Protein AF-A0A6G4QRS2-F1 (afdb_monomer_lite)

Sequence (124 aa):
MFKRIKLILIATIILSGCSTTNNESNNETKSVPEEMEASKYVGQGFQPPAEKDAIEFAKKHRKEFEKVGEQFFKDNFGLKVKATNVVGKDDGVEVYVHCEDHGIVFNASLPLYKDAIHQKGSMR

Secondary structure (DSSP, 8-state):
-------------------------S----PPPS---GGG-SSTT---SB-HHHHHHHHHTHHHHHHHHHHHHHHHH---EEEEEEEEEBTEEEEEEEEEETTEEEEEEEEE-GGGGG--S---

Organism: Staphylococcus aureus (NCBI:txid1280)

pLDDT: mean 85.57, std 19.89, range [38.72, 98.81]

Radius of gyration: 26.69 Å; chains: 1; bounding box: 39×78×57 Å

Foldseek 3Di:
DDDDDPPPPPPPPPCPDPDPPPPPPPPPPVDDDPDDDPVPDPQPPDAEDADPVLQVLQVVCVVLVQVLVQLLCCQPPVFGWGWDDWGGYHHHIKTWIFGDGPNDTDIDIDTDHSCSSVDDDHPD

Structure (mmCIF, N/CA/C/O backbone):
data_AF-A0A6G4QRS2-F1
#
_entry.id   AF-A0A6G4QRS2-F1
#
loop_
_atom_site.group_PDB
_atom_site.id
_atom_site.type_symbol
_atom_site.label_atom_id
_atom_site.label_alt_id
_atom_site.label_comp_id
_atom_site.label_asym_id
_atom_site.label_entity_id
_atom_site.label_seq_id
_atom_site.pdbx_PDB_ins_code
_atom_site.Cartn_x
_atom_site.Cartn_y
_atom_site.Cartn_z
_atom_site.occupancy
_atom_site.B_iso_or_equiv
_atom_site.auth_seq_id
_atom_site.auth_comp_id
_atom_site.auth_asym_id
_atom_site.auth_atom_id
_atom_site.pdbx_PDB_model_num
ATOM 1 N N . MET A 1 1 ? -22.222 68.223 39.212 1.00 39.56 1 MET A N 1
ATOM 2 C CA . MET A 1 1 ? -21.697 68.107 37.834 1.00 39.56 1 MET A CA 1
ATOM 3 C C . MET A 1 1 ? -20.219 67.731 37.879 1.00 39.56 1 MET A C 1
ATOM 5 O O . MET A 1 1 ? -19.428 68.481 38.419 1.00 39.56 1 MET A O 1
ATOM 9 N N . PHE A 1 2 ? -19.918 66.539 37.359 1.00 38.72 2 PHE A N 1
ATOM 10 C CA . PHE A 1 2 ? -18.662 66.061 36.759 1.00 38.72 2 PHE A CA 1
ATOM 11 C C . PHE A 1 2 ? -17.297 66.196 37.472 1.00 38.72 2 PHE A C 1
ATOM 13 O O . PHE A 1 2 ? -16.613 67.206 37.392 1.00 38.72 2 PHE A O 1
ATOM 20 N N . LYS A 1 3 ? -16.879 65.024 37.987 1.00 48.69 3 LYS A N 1
ATOM 21 C CA . LYS A 1 3 ? -15.605 64.305 37.764 1.00 48.69 3 LYS A CA 1
ATOM 22 C C . LYS A 1 3 ? -14.302 65.081 37.953 1.00 48.69 3 LYS A C 1
ATOM 24 O O . LYS A 1 3 ? -13.972 65.879 37.091 1.00 48.69 3 LYS A O 1
ATOM 29 N N . ARG A 1 4 ? -13.458 64.601 38.882 1.00 50.38 4 ARG A N 1
ATOM 30 C CA . ARG A 1 4 ? -12.072 64.151 38.593 1.00 50.38 4 ARG A CA 1
ATOM 31 C C . ARG A 1 4 ? -11.664 63.022 39.547 1.00 50.38 4 ARG A C 1
ATOM 33 O O . ARG A 1 4 ? -10.951 63.235 40.519 1.00 50.38 4 ARG A O 1
ATOM 40 N N . ILE A 1 5 ? -12.134 61.808 39.258 1.00 59.66 5 ILE A N 1
ATOM 41 C CA . ILE A 1 5 ? -11.564 60.583 39.833 1.00 59.66 5 ILE A CA 1
ATOM 42 C C . ILE A 1 5 ? -10.188 60.409 39.184 1.00 59.66 5 ILE A C 1
ATOM 44 O O . ILE A 1 5 ? -10.100 60.191 37.975 1.00 59.66 5 ILE A O 1
ATOM 48 N N . LYS A 1 6 ? -9.113 60.569 39.962 1.00 53.84 6 LYS A N 1
ATOM 49 C CA . LYS A 1 6 ? -7.760 60.201 39.534 1.00 53.84 6 LYS A CA 1
ATOM 50 C C . LYS A 1 6 ? -7.676 58.675 39.547 1.00 53.84 6 LYS A C 1
ATOM 52 O O . LYS A 1 6 ? -7.483 58.070 40.595 1.00 53.84 6 LYS A O 1
ATOM 57 N N . LEU A 1 7 ? -7.890 58.068 38.385 1.00 54.19 7 LEU A N 1
ATOM 58 C CA . LEU A 1 7 ? -7.689 56.644 38.157 1.00 54.19 7 LEU A CA 1
ATOM 59 C C . LEU A 1 7 ? -6.176 56.403 38.044 1.00 54.19 7 LEU A C 1
ATOM 61 O O . LEU A 1 7 ? -5.577 56.702 37.013 1.00 54.19 7 LEU A O 1
ATOM 65 N N . ILE A 1 8 ? -5.540 55.928 39.114 1.00 62.88 8 ILE A N 1
ATOM 66 C CA . ILE A 1 8 ? -4.176 55.399 39.029 1.00 62.88 8 ILE A CA 1
ATOM 67 C C . ILE A 1 8 ? -4.311 53.995 38.440 1.00 62.88 8 ILE A C 1
ATOM 69 O O . ILE A 1 8 ? -4.641 53.043 39.143 1.00 62.88 8 ILE A O 1
ATOM 73 N N . LEU A 1 9 ? -4.119 53.884 37.128 1.00 55.03 9 LEU A N 1
ATOM 74 C CA . LEU A 1 9 ? -4.046 52.605 36.435 1.00 55.03 9 LEU A CA 1
ATOM 75 C C . LEU A 1 9 ? -2.640 52.034 36.658 1.00 55.03 9 LEU A C 1
ATOM 77 O O . LEU A 1 9 ? -1.725 52.294 35.880 1.00 55.03 9 LEU A O 1
ATOM 81 N N . ILE A 1 10 ? -2.445 51.289 37.748 1.00 59.72 10 ILE A N 1
ATOM 82 C CA . ILE A 1 10 ? -1.266 50.429 37.885 1.00 59.72 10 ILE A CA 1
ATOM 83 C C . ILE A 1 10 ? -1.526 49.224 36.985 1.00 59.72 10 ILE A C 1
ATOM 85 O O . ILE A 1 10 ? -2.124 48.235 37.399 1.00 59.72 10 ILE A O 1
ATOM 89 N N . ALA A 1 11 ? -1.136 49.340 35.718 1.00 55.16 11 ALA A N 1
ATOM 90 C CA . ALA A 1 11 ? -1.027 48.195 34.834 1.00 55.16 11 ALA A CA 1
ATOM 91 C C . ALA A 1 11 ? 0.205 47.394 35.271 1.00 55.16 11 ALA A C 1
ATOM 93 O O . ALA A 1 11 ? 1.312 47.602 34.775 1.00 55.16 11 ALA A O 1
ATOM 94 N N . THR A 1 12 ? 0.031 46.496 36.239 1.00 60.25 12 THR A N 1
ATOM 95 C CA . THR A 1 12 ? 0.951 45.376 36.415 1.00 60.25 12 THR A CA 1
ATOM 96 C C . THR A 1 12 ? 0.836 44.519 35.164 1.00 60.25 12 THR A C 1
ATOM 98 O O . THR A 1 12 ? -0.061 43.690 35.026 1.00 60.25 12 THR A O 1
ATOM 101 N N . ILE A 1 13 ? 1.740 44.761 34.217 1.00 60.22 13 ILE A N 1
ATOM 102 C CA . ILE A 1 13 ? 2.048 43.825 33.144 1.00 60.22 13 ILE A CA 1
ATOM 103 C C . ILE A 1 13 ? 2.639 42.609 33.852 1.00 60.22 13 ILE A C 1
ATOM 105 O O . ILE A 1 13 ? 3.837 42.545 34.122 1.00 60.22 13 ILE A O 1
ATOM 109 N N . ILE A 1 14 ? 1.776 41.668 34.234 1.00 60.56 14 ILE A N 1
ATOM 110 C CA . ILE A 1 14 ? 2.220 40.318 34.532 1.00 60.56 14 ILE A CA 1
ATOM 111 C C . ILE A 1 14 ? 2.669 39.798 33.177 1.00 60.56 14 ILE A C 1
ATOM 113 O O . ILE A 1 14 ? 1.860 39.455 32.316 1.00 60.56 14 ILE A O 1
ATOM 117 N N . LEU A 1 15 ? 3.979 39.865 32.967 1.00 55.44 15 LEU A N 1
ATOM 118 C CA . LEU A 1 15 ? 4.677 39.199 31.889 1.00 55.44 15 LEU A CA 1
ATOM 119 C C . LEU A 1 15 ? 4.565 37.695 32.176 1.00 55.44 15 LEU A C 1
ATOM 121 O O . LEU A 1 15 ? 5.509 37.053 32.629 1.00 55.44 15 LEU A O 1
ATOM 125 N N . SER A 1 16 ? 3.359 37.153 32.004 1.00 57.09 16 SER A N 1
ATOM 126 C CA . SER A 1 16 ? 3.110 35.723 31.949 1.00 57.09 16 SER A CA 1
ATOM 127 C C . SER A 1 16 ? 3.790 35.262 30.674 1.00 57.09 16 SER A C 1
ATOM 129 O O . SER A 1 16 ? 3.216 35.334 29.587 1.00 57.09 16 SER A O 1
ATOM 131 N N . GLY A 1 17 ? 5.066 34.900 30.803 1.00 48.34 17 GLY A N 1
ATOM 132 C CA . GLY A 1 17 ? 5.786 34.194 29.762 1.00 48.34 17 GLY A CA 1
ATOM 133 C C . GLY A 1 17 ? 4.898 33.071 29.245 1.00 48.34 17 GLY A C 1
ATOM 134 O O . GLY A 1 17 ? 4.221 32.395 30.023 1.00 48.34 17 GLY A O 1
ATOM 135 N N . CYS A 1 18 ? 4.864 32.914 27.925 1.00 59.84 18 CYS A N 1
ATOM 136 C CA . CYS A 1 18 ? 4.294 31.739 27.291 1.00 59.84 18 CYS A CA 1
ATOM 137 C C . CYS A 1 18 ? 5.214 30.559 27.630 1.00 59.84 18 CYS A C 1
ATOM 139 O O . CYS A 1 18 ? 6.061 30.157 26.839 1.00 59.84 18 CYS A O 1
ATOM 141 N N . SER A 1 19 ? 5.126 30.082 28.868 1.00 49.28 19 SER A N 1
ATOM 142 C CA . SER A 1 19 ? 5.630 28.780 29.244 1.00 49.28 19 SER A CA 1
ATOM 143 C C . SER A 1 19 ? 4.640 27.793 28.657 1.00 49.28 19 SER A C 1
ATOM 145 O O . SER A 1 19 ? 3.475 27.757 29.056 1.00 49.28 19 SER A O 1
ATOM 147 N N . THR A 1 20 ? 5.091 27.016 27.682 1.00 49.31 20 THR A N 1
ATOM 148 C CA . THR A 1 20 ? 4.488 25.736 27.334 1.00 49.31 20 THR A CA 1
ATOM 149 C C . THR A 1 20 ? 4.471 24.884 28.601 1.00 49.31 20 THR A C 1
ATOM 151 O O . THR A 1 20 ? 5.439 24.215 28.952 1.00 49.31 20 THR A O 1
ATOM 154 N N . THR A 1 21 ? 3.377 24.970 29.354 1.00 42.22 21 THR A N 1
ATOM 155 C CA . THR A 1 21 ? 3.083 24.032 30.427 1.00 42.22 21 THR A CA 1
ATOM 156 C C . THR A 1 21 ? 2.681 22.735 29.742 1.00 42.22 21 THR A C 1
ATOM 158 O O . THR A 1 21 ? 1.534 22.576 29.324 1.00 42.22 21 THR A O 1
ATOM 161 N N . ASN A 1 22 ? 3.645 21.828 29.584 1.00 45.38 22 ASN A N 1
ATOM 162 C CA . ASN A 1 22 ? 3.376 20.436 29.258 1.00 45.38 22 ASN A CA 1
ATOM 163 C C . ASN A 1 22 ? 2.558 19.856 30.416 1.00 45.38 22 ASN A C 1
ATOM 165 O O . ASN A 1 22 ? 3.101 19.380 31.410 1.00 45.38 22 ASN A O 1
ATOM 169 N N . ASN A 1 23 ? 1.233 19.946 30.313 1.00 44.94 23 ASN A N 1
ATOM 170 C CA . ASN A 1 23 ? 0.327 19.142 31.116 1.00 44.94 23 ASN A CA 1
ATOM 171 C C . ASN A 1 23 ? 0.419 17.702 30.595 1.00 44.94 23 ASN A C 1
ATOM 173 O O . ASN A 1 23 ? -0.475 17.224 29.895 1.00 44.94 23 ASN A O 1
ATOM 177 N N . GLU A 1 24 ? 1.511 17.013 30.927 1.00 43.31 24 GLU A N 1
ATOM 178 C CA . GLU A 1 24 ? 1.594 15.557 30.845 1.00 43.31 24 GLU A CA 1
ATOM 179 C C . GLU A 1 24 ? 0.651 14.981 31.903 1.00 43.31 24 GLU A C 1
ATOM 181 O O . GLU A 1 24 ? 1.003 14.663 33.038 1.00 43.31 24 GLU A O 1
ATOM 186 N N . SER A 1 25 ? -0.623 14.908 31.527 1.00 46.59 25 SER A N 1
ATOM 187 C CA . SER A 1 25 ? -1.561 14.014 32.179 1.00 46.59 25 SER A CA 1
ATOM 188 C C . SER A 1 25 ? -1.092 12.585 31.908 1.00 46.59 25 SER A C 1
ATOM 190 O O . SER A 1 25 ? -1.186 12.081 30.793 1.00 46.59 25 SER A O 1
ATOM 192 N N . ASN A 1 26 ? -0.535 11.967 32.950 1.00 45.75 26 ASN A N 1
ATOM 193 C CA . ASN A 1 26 ? -0.163 10.559 33.019 1.00 45.75 26 ASN A CA 1
ATOM 194 C C . ASN A 1 26 ? -1.330 9.658 32.587 1.00 45.75 26 ASN A C 1
ATOM 196 O O . ASN A 1 26 ? -2.173 9.279 33.395 1.00 45.75 26 ASN A O 1
ATOM 200 N N . ASN A 1 27 ? -1.343 9.311 31.305 1.00 43.88 27 ASN A N 1
ATOM 201 C CA . ASN A 1 27 ? -1.978 8.135 30.725 1.00 43.88 27 ASN A CA 1
ATOM 202 C C . ASN A 1 27 ? -1.081 7.695 29.561 1.00 43.88 27 ASN A C 1
ATOM 204 O O . ASN A 1 27 ? -1.460 7.792 28.393 1.00 43.88 27 ASN A O 1
ATOM 208 N N . GLU A 1 28 ? 0.139 7.251 29.882 1.00 43.34 28 GLU A N 1
ATOM 209 C CA . GLU A 1 28 ? 1.073 6.655 28.922 1.00 43.34 28 GLU A CA 1
ATOM 210 C C . GLU A 1 28 ? 0.521 5.316 28.405 1.00 43.34 28 GLU A C 1
ATOM 212 O O . GLU A 1 28 ? 0.954 4.217 28.753 1.00 43.34 28 GLU A O 1
ATOM 217 N N . THR A 1 29 ? -0.454 5.402 27.509 1.00 51.56 29 THR A N 1
ATOM 218 C CA . THR A 1 29 ? -0.545 4.426 26.428 1.00 51.56 29 THR A CA 1
ATOM 219 C C . THR A 1 29 ? 0.726 4.653 25.622 1.00 51.56 29 THR A C 1
ATOM 221 O O . THR A 1 29 ? 0.958 5.796 25.255 1.00 51.56 29 THR A O 1
ATOM 224 N N . LYS A 1 30 ? 1.569 3.633 25.398 1.00 56.22 30 LYS A N 1
ATOM 225 C CA . LYS A 1 30 ? 2.822 3.733 24.618 1.00 56.22 30 LYS A CA 1
ATOM 226 C C . LYS A 1 30 ? 2.561 4.375 23.246 1.00 56.22 30 LYS A C 1
ATOM 228 O O . LYS A 1 30 ? 2.315 3.671 22.267 1.00 56.22 30 LYS A O 1
ATOM 233 N N . SER A 1 31 ? 2.554 5.698 23.191 1.00 82.44 31 SER A N 1
ATOM 234 C CA . SER A 1 31 ? 2.234 6.485 22.015 1.00 82.44 31 SER A CA 1
ATOM 235 C C . SER A 1 31 ? 3.528 6.769 21.283 1.00 82.44 31 SER A C 1
ATOM 237 O O . SER A 1 31 ? 4.550 7.075 21.897 1.00 82.44 31 SER A O 1
ATOM 239 N N . VAL A 1 32 ? 3.492 6.648 19.960 1.00 90.62 32 VAL A N 1
ATOM 240 C CA . VAL A 1 32 ? 4.577 7.163 19.128 1.00 90.62 32 VAL A CA 1
ATOM 241 C C . VAL A 1 32 ? 4.633 8.678 19.369 1.00 90.62 32 VAL A C 1
ATOM 243 O O . VAL A 1 32 ? 3.573 9.307 19.313 1.00 90.62 32 VAL A O 1
ATOM 246 N N . PRO A 1 33 ? 5.800 9.255 19.709 1.00 93.56 33 PRO A N 1
ATOM 247 C CA . PRO A 1 33 ? 5.913 10.697 19.896 1.00 93.56 33 PRO A CA 1
ATOM 248 C C . PRO A 1 33 ? 5.595 11.424 18.584 1.00 93.56 33 PRO A C 1
ATOM 250 O O . PRO A 1 33 ? 5.784 10.860 17.507 1.00 93.56 33 PRO A O 1
ATOM 253 N N . GLU A 1 34 ? 5.122 12.668 18.680 1.00 93.44 34 GLU A N 1
ATOM 254 C CA . GLU A 1 34 ? 4.808 13.494 17.503 1.00 93.44 34 GLU A CA 1
ATOM 255 C C . GLU A 1 34 ? 6.030 13.667 16.591 1.00 93.44 34 GLU A C 1
ATOM 257 O O . GLU A 1 34 ? 5.928 13.541 15.373 1.00 93.44 34 GLU A O 1
ATOM 262 N N . GLU A 1 35 ? 7.203 13.858 17.195 1.00 94.94 35 GLU A N 1
ATOM 263 C CA . GLU A 1 35 ? 8.479 13.939 16.499 1.00 94.94 35 GLU A CA 1
ATOM 264 C C . GLU A 1 35 ? 9.488 12.953 17.086 1.00 94.94 35 GLU A C 1
ATOM 266 O O . GLU A 1 35 ? 9.487 12.635 18.278 1.00 94.94 35 GLU A O 1
ATOM 271 N N . MET A 1 36 ? 10.398 12.483 16.238 1.00 94.94 36 MET A N 1
ATOM 272 C CA . MET A 1 36 ? 11.548 11.704 16.665 1.00 94.94 36 MET A CA 1
ATOM 273 C C . MET A 1 36 ? 12.713 11.858 15.696 1.00 94.94 36 MET A C 1
ATOM 275 O O . MET A 1 36 ? 12.534 12.227 14.537 1.00 94.94 36 MET A O 1
ATOM 279 N N . GLU A 1 37 ? 13.921 11.539 16.160 1.00 97.00 37 GLU A N 1
ATOM 280 C CA . GLU A 1 37 ? 15.104 11.529 15.301 1.00 97.00 37 GLU A CA 1
ATOM 281 C C . GLU A 1 37 ? 14.883 10.644 14.068 1.00 97.00 37 GLU A C 1
ATOM 283 O O . GLU A 1 37 ? 14.511 9.473 14.186 1.00 97.00 37 GLU A O 1
ATOM 288 N N . ALA A 1 38 ? 15.189 11.183 12.886 1.00 97.00 38 ALA A N 1
ATOM 289 C CA . ALA A 1 38 ? 15.015 10.473 11.620 1.00 97.00 38 ALA A CA 1
ATOM 290 C C . ALA A 1 38 ? 15.784 9.139 11.573 1.00 97.00 38 ALA A C 1
ATOM 292 O O . ALA A 1 38 ? 15.295 8.166 11.013 1.00 97.00 38 ALA A O 1
ATOM 293 N N . SER A 1 39 ? 16.948 9.057 12.225 1.00 97.62 39 SER A N 1
ATOM 294 C CA . SER A 1 39 ? 17.746 7.824 12.342 1.00 97.62 39 SER A CA 1
ATOM 295 C C . SER A 1 39 ? 17.047 6.700 13.118 1.00 97.62 39 SER A C 1
ATOM 297 O O . SER A 1 39 ? 17.410 5.535 12.969 1.00 97.62 39 SER A O 1
ATOM 299 N N . LYS A 1 40 ? 16.056 7.038 13.950 1.00 96.75 40 LYS A N 1
ATOM 300 C CA . LYS A 1 40 ? 15.260 6.104 14.759 1.00 96.75 40 LYS A CA 1
ATOM 301 C C . LYS A 1 40 ? 13.868 5.857 14.158 1.00 96.75 40 LYS A C 1
ATOM 303 O O . LYS A 1 40 ? 13.143 4.982 14.637 1.00 96.75 40 LYS A O 1
ATOM 308 N N . TYR A 1 41 ? 13.473 6.626 13.143 1.00 96.44 41 TYR A N 1
ATOM 309 C CA . TYR A 1 41 ? 12.170 6.514 12.500 1.00 96.44 41 TYR A CA 1
ATOM 310 C C . TYR A 1 41 ? 12.194 5.463 11.385 1.00 96.44 41 TYR A C 1
ATOM 312 O O . TYR A 1 41 ? 12.906 5.594 10.394 1.00 96.44 41 TYR A O 1
ATOM 320 N N . VAL A 1 42 ? 11.377 4.424 11.538 1.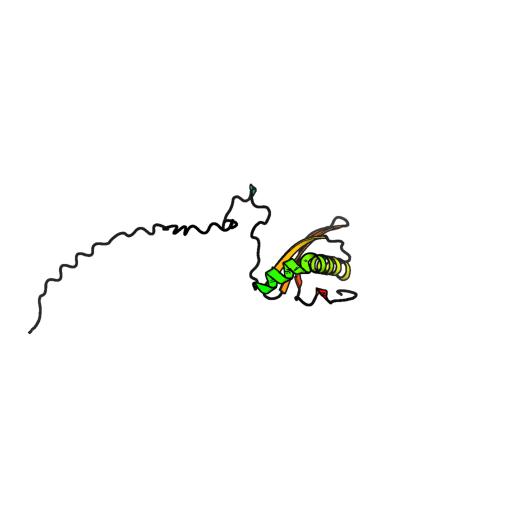00 96.38 42 VAL A N 1
ATOM 321 C CA . VAL A 1 42 ? 11.205 3.319 10.582 1.00 96.38 42 VAL A CA 1
ATOM 322 C C . VAL A 1 42 ? 9.756 3.206 10.084 1.00 96.38 42 VAL A C 1
ATOM 324 O O . VAL A 1 42 ? 9.369 2.179 9.532 1.00 96.38 42 VAL A O 1
ATOM 327 N N . GLY A 1 43 ? 8.945 4.255 10.279 1.00 95.62 43 GLY A N 1
ATOM 328 C CA . GLY A 1 43 ? 7.543 4.322 9.840 1.00 95.62 43 GLY A CA 1
ATOM 329 C C . GLY A 1 43 ? 6.494 4.195 10.952 1.00 95.62 43 GLY A C 1
ATOM 330 O O . GLY A 1 43 ? 5.299 4.143 10.665 1.00 95.62 43 GLY A O 1
ATOM 331 N N . GLN A 1 44 ? 6.900 4.126 12.221 1.00 95.88 44 GLN A N 1
ATOM 332 C CA . GLN A 1 44 ? 5.981 4.073 13.359 1.00 95.88 44 GLN A CA 1
ATOM 333 C C . GLN A 1 44 ? 5.059 5.299 13.397 1.00 95.88 44 GLN A C 1
ATOM 335 O O . GLN A 1 44 ? 5.511 6.424 13.257 1.00 95.88 44 GLN A O 1
ATOM 340 N N . GLY A 1 45 ? 3.759 5.090 13.608 1.00 95.00 45 GLY A N 1
ATOM 341 C CA . GLY A 1 45 ? 2.789 6.188 13.707 1.00 95.00 45 GLY A CA 1
ATOM 342 C C . GLY A 1 45 ? 2.399 6.836 12.374 1.00 95.00 45 GLY A C 1
ATOM 343 O O . GLY A 1 45 ? 1.512 7.683 12.372 1.00 95.00 45 GLY A O 1
ATOM 344 N N . PHE A 1 46 ? 2.985 6.418 11.245 1.00 97.00 46 PHE A N 1
ATOM 345 C CA . PHE A 1 46 ? 2.576 6.899 9.927 1.00 97.00 46 PHE A CA 1
ATOM 346 C C . PHE A 1 46 ? 1.107 6.560 9.644 1.00 97.00 46 PHE A C 1
ATOM 348 O O . PHE A 1 46 ? 0.734 5.387 9.569 1.00 97.00 46 PHE A O 1
ATOM 355 N N . GLN A 1 47 ? 0.287 7.593 9.468 1.00 97.81 47 GLN A N 1
ATOM 356 C CA . GLN A 1 47 ? -1.132 7.463 9.169 1.00 97.81 47 GLN A CA 1
ATOM 357 C C . GLN A 1 47 ? -1.599 8.707 8.399 1.00 97.81 47 GLN A C 1
ATOM 359 O O . GLN A 1 47 ? -1.682 9.786 8.990 1.00 97.81 47 GLN A O 1
ATOM 364 N N . PRO A 1 48 ? -1.908 8.592 7.094 1.00 97.50 48 PRO A N 1
ATOM 365 C CA . PRO A 1 48 ? -2.593 9.653 6.362 1.00 97.50 48 PRO A CA 1
ATOM 366 C C . PRO A 1 48 ? -3.933 10.009 7.029 1.00 97.50 48 PRO A C 1
ATOM 368 O O . PRO A 1 48 ? -4.489 9.163 7.744 1.00 97.50 48 PRO A O 1
ATOM 371 N N . PRO A 1 49 ? -4.485 11.217 6.794 1.00 98.19 49 PRO A N 1
ATOM 372 C CA . PRO A 1 49 ? -5.835 11.553 7.234 1.00 98.19 49 PRO A CA 1
ATOM 373 C C . PRO A 1 49 ? -6.816 10.462 6.800 1.00 98.19 49 PRO A C 1
ATOM 375 O O . PRO A 1 49 ? -6.866 10.106 5.625 1.00 98.19 49 PRO A O 1
ATOM 378 N N . ALA A 1 50 ? -7.530 9.884 7.761 1.00 98.06 50 ALA A N 1
ATOM 379 C CA . ALA A 1 50 ? -8.428 8.766 7.523 1.00 98.06 50 ALA A CA 1
ATOM 380 C C . ALA A 1 50 ? -9.486 8.671 8.620 1.00 98.06 50 ALA A C 1
ATOM 382 O O . ALA A 1 50 ? -9.236 9.009 9.783 1.00 98.06 50 ALA A O 1
ATOM 383 N N . GLU A 1 51 ? -10.651 8.151 8.258 1.00 98.12 51 GLU A N 1
ATOM 384 C CA . GLU A 1 51 ? -11.664 7.746 9.220 1.00 98.12 51 GLU A CA 1
ATOM 385 C C . GLU A 1 51 ? -11.164 6.557 10.060 1.00 98.12 51 GLU A C 1
ATOM 387 O O . GLU A 1 51 ? -10.378 5.717 9.611 1.00 98.12 51 GLU A O 1
ATOM 392 N N . LYS A 1 52 ? -11.606 6.466 11.319 1.00 98.00 52 LYS A N 1
ATOM 393 C CA . LYS A 1 52 ? -11.157 5.393 12.227 1.00 98.00 52 LYS A CA 1
ATOM 394 C C . LYS A 1 52 ? -11.517 4.004 11.701 1.00 98.00 52 LYS A C 1
ATOM 396 O O . LYS A 1 52 ? -10.720 3.076 11.825 1.00 98.00 52 LYS A O 1
ATOM 401 N N . ASP A 1 53 ? -12.693 3.871 11.099 1.00 98.06 53 ASP A N 1
ATOM 402 C CA . ASP A 1 53 ? -13.156 2.618 10.509 1.00 98.06 53 ASP A CA 1
ATOM 403 C C . ASP A 1 53 ? -12.342 2.253 9.256 1.00 98.06 53 ASP A C 1
ATOM 405 O O . ASP A 1 53 ? -12.042 1.081 9.056 1.00 98.06 53 ASP A O 1
ATOM 409 N N . ALA A 1 54 ? -11.908 3.231 8.454 1.00 98.38 54 ALA A N 1
ATOM 410 C CA . ALA A 1 54 ? -11.004 3.018 7.326 1.00 98.38 54 ALA A CA 1
ATOM 411 C C . ALA A 1 54 ? -9.649 2.449 7.785 1.00 98.38 54 ALA A C 1
ATOM 413 O O . ALA A 1 54 ? -9.143 1.486 7.203 1.00 98.38 54 ALA A O 1
ATOM 414 N N . ILE A 1 55 ? -9.102 2.968 8.890 1.00 98.50 55 ILE A N 1
ATOM 415 C CA . ILE A 1 55 ? -7.867 2.454 9.508 1.00 98.50 55 ILE A CA 1
ATOM 416 C C . ILE A 1 55 ? -8.048 1.007 9.989 1.00 98.50 55 ILE A C 1
ATOM 418 O O . ILE A 1 55 ? -7.190 0.153 9.744 1.00 98.50 55 ILE A O 1
ATOM 422 N N . GLU A 1 56 ? -9.145 0.711 10.687 1.00 98.44 56 GLU A N 1
ATOM 423 C CA . GLU A 1 56 ? -9.445 -0.645 11.163 1.00 98.44 56 GLU A CA 1
ATOM 424 C C . GLU A 1 56 ? -9.681 -1.620 10.004 1.00 98.44 56 GLU A C 1
ATOM 426 O O . GLU A 1 56 ? -9.178 -2.749 10.026 1.00 98.44 56 GLU A O 1
ATOM 431 N N . PHE A 1 57 ? -10.384 -1.175 8.964 1.00 98.31 57 PHE A N 1
ATOM 432 C CA . PHE A 1 57 ? -10.676 -1.962 7.774 1.00 98.31 57 PHE A CA 1
ATOM 433 C C . PHE A 1 57 ? -9.400 -2.322 7.005 1.00 98.31 57 PHE A C 1
ATOM 435 O O . PHE A 1 57 ? -9.185 -3.498 6.701 1.00 98.31 57 PHE A O 1
ATOM 442 N N . ALA A 1 58 ? -8.514 -1.346 6.772 1.00 98.31 58 ALA A N 1
ATOM 443 C CA . ALA A 1 58 ? -7.213 -1.562 6.138 1.00 98.31 58 ALA A CA 1
ATOM 444 C C . ALA A 1 58 ? -6.376 -2.606 6.896 1.00 98.31 58 ALA A C 1
ATOM 446 O O . ALA A 1 58 ? -5.811 -3.516 6.290 1.00 98.31 58 ALA A O 1
ATOM 447 N N . LYS A 1 59 ? -6.344 -2.527 8.235 1.00 98.12 59 LYS A N 1
ATOM 448 C CA . LYS A 1 59 ? -5.642 -3.507 9.081 1.00 98.12 59 LYS A CA 1
ATOM 449 C C . LYS A 1 59 ? -6.251 -4.903 8.968 1.00 98.12 59 LYS A C 1
ATOM 451 O O . LYS A 1 59 ? -5.511 -5.882 8.864 1.00 98.12 59 LYS A O 1
ATOM 456 N N . LYS A 1 60 ? -7.583 -4.999 8.986 1.00 98.50 60 LYS A N 1
ATOM 457 C CA . LYS A 1 60 ? -8.316 -6.270 8.917 1.00 98.50 60 LYS A CA 1
ATOM 458 C C . LYS A 1 60 ? -8.131 -6.984 7.576 1.00 98.50 60 LYS A C 1
ATOM 460 O O . LYS A 1 60 ? -7.990 -8.203 7.571 1.00 98.50 60 LYS A O 1
ATOM 465 N N . HIS A 1 61 ? -8.094 -6.234 6.476 1.00 98.38 61 HIS A N 1
ATOM 466 C CA . HIS A 1 61 ? -8.044 -6.754 5.103 1.00 98.38 61 HIS A CA 1
ATOM 467 C C . HIS A 1 61 ? -6.695 -6.522 4.413 1.00 98.38 61 HIS A C 1
ATOM 469 O O . HIS A 1 61 ? -6.603 -6.470 3.185 1.00 98.38 61 HIS A O 1
ATOM 475 N N . ARG A 1 62 ? -5.626 -6.366 5.204 1.00 98.38 62 ARG A N 1
ATOM 476 C CA . ARG A 1 62 ? -4.295 -5.996 4.712 1.00 98.38 62 ARG A CA 1
ATOM 477 C C . ARG A 1 62 ? -3.826 -6.880 3.556 1.00 98.38 62 ARG A C 1
ATOM 479 O O . ARG A 1 62 ? -3.411 -6.358 2.532 1.00 98.38 62 ARG A O 1
ATOM 486 N N . LYS A 1 63 ? -3.905 -8.208 3.699 1.00 98.25 63 LYS A N 1
ATOM 487 C CA . LYS A 1 63 ? -3.390 -9.154 2.690 1.00 98.25 63 LYS A CA 1
ATOM 488 C C . LYS A 1 63 ? -4.188 -9.116 1.389 1.00 98.25 63 LYS A C 1
ATOM 490 O O . LYS A 1 63 ? -3.639 -9.383 0.322 1.00 98.25 63 LYS A O 1
ATOM 495 N N . GLU A 1 64 ? -5.484 -8.844 1.469 1.00 98.12 64 GLU A N 1
ATOM 496 C CA . GLU A 1 64 ? -6.344 -8.665 0.306 1.00 98.12 64 GLU A CA 1
ATOM 497 C C . GLU A 1 64 ? -5.953 -7.396 -0.452 1.00 98.12 64 GLU A C 1
ATOM 499 O O . GLU A 1 64 ? -5.743 -7.458 -1.660 1.00 98.12 64 GLU A O 1
ATOM 504 N N . PHE A 1 65 ? -5.747 -6.284 0.253 1.00 98.38 65 PHE A N 1
ATOM 505 C CA . PHE A 1 65 ? -5.301 -5.034 -0.363 1.00 98.38 65 PHE A CA 1
ATOM 506 C C . PHE A 1 65 ? -3.872 -5.093 -0.909 1.00 98.38 65 PHE A C 1
ATOM 508 O O . PHE A 1 65 ? -3.635 -4.557 -1.987 1.00 98.38 65 PHE A O 1
ATOM 515 N N . GLU A 1 66 ? -2.941 -5.786 -0.242 1.00 98.44 66 GLU A N 1
ATOM 516 C CA . GLU A 1 66 ? -1.597 -6.042 -0.788 1.00 98.44 66 GLU A CA 1
ATOM 517 C C . GLU A 1 66 ? -1.704 -6.712 -2.170 1.00 98.44 66 GLU A C 1
ATOM 519 O O . GLU A 1 66 ? -1.112 -6.237 -3.138 1.00 98.44 66 GLU A O 1
ATOM 524 N N . LYS A 1 67 ? -2.548 -7.747 -2.298 1.00 97.69 67 LYS A N 1
ATOM 525 C CA . LYS A 1 67 ? -2.786 -8.436 -3.577 1.00 97.69 67 LYS A CA 1
ATOM 526 C C . LYS A 1 67 ? -3.445 -7.541 -4.620 1.00 97.69 67 LYS A C 1
ATOM 528 O O . LYS A 1 67 ? -3.030 -7.578 -5.772 1.00 97.69 67 LYS A O 1
ATOM 533 N N . VAL A 1 68 ? -4.467 -6.770 -4.241 1.00 97.62 68 VAL A N 1
ATOM 534 C CA . VAL A 1 68 ? -5.160 -5.856 -5.167 1.00 97.62 68 VAL A CA 1
ATOM 535 C C . VAL A 1 68 ? -4.194 -4.791 -5.688 1.00 97.62 68 VAL A C 1
ATOM 537 O O . VAL A 1 68 ? -4.143 -4.557 -6.893 1.00 97.62 68 VAL A O 1
ATOM 540 N N . GLY A 1 69 ? -3.384 -4.198 -4.806 1.00 97.81 69 GLY A N 1
ATOM 541 C CA . GLY A 1 69 ? -2.359 -3.228 -5.183 1.00 97.81 69 GLY A CA 1
ATOM 542 C C . GLY A 1 69 ? -1.325 -3.826 -6.135 1.00 97.81 69 GLY A C 1
ATOM 543 O O . GLY A 1 69 ? -1.103 -3.285 -7.213 1.00 97.81 69 GLY A O 1
ATOM 544 N N . GLU A 1 70 ? -0.735 -4.974 -5.799 1.00 98.19 70 GLU A N 1
ATOM 545 C CA . GLU A 1 70 ? 0.243 -5.642 -6.673 1.00 98.19 70 GLU A CA 1
ATOM 546 C C . GLU A 1 70 ? -0.358 -6.030 -8.034 1.00 98.19 70 GLU A C 1
ATOM 548 O O . GLU A 1 70 ? 0.270 -5.831 -9.079 1.00 98.19 70 GLU A O 1
ATOM 553 N N . GLN A 1 71 ? -1.595 -6.534 -8.038 1.00 97.75 71 GLN A N 1
ATOM 554 C CA . GLN A 1 71 ? -2.317 -6.905 -9.252 1.00 97.75 71 GLN A CA 1
ATOM 555 C C . GLN A 1 71 ? -2.609 -5.688 -10.138 1.00 97.75 71 GLN A C 1
ATOM 557 O O . GLN A 1 71 ? -2.452 -5.783 -11.354 1.00 97.75 71 GLN A O 1
ATOM 562 N N . PHE A 1 72 ? -2.965 -4.538 -9.556 1.00 98.00 72 PHE A N 1
ATOM 563 C CA . PHE A 1 72 ? -3.187 -3.300 -10.304 1.00 98.00 72 PHE A CA 1
ATOM 564 C C . PHE A 1 72 ? -1.958 -2.907 -11.128 1.00 98.00 72 PHE A C 1
ATOM 566 O O . PHE A 1 72 ? -2.085 -2.640 -12.325 1.00 98.00 72 PHE A O 1
ATOM 573 N N . PHE A 1 73 ? -0.766 -2.908 -10.520 1.00 98.12 73 PHE A N 1
ATOM 574 C CA . PHE A 1 73 ? 0.459 -2.535 -11.233 1.00 98.12 73 PHE A CA 1
ATOM 575 C C . PHE A 1 73 ? 0.848 -3.560 -12.301 1.00 98.12 73 PHE A C 1
ATOM 577 O O . PHE A 1 73 ? 1.296 -3.184 -13.388 1.00 98.12 73 PHE A O 1
ATOM 584 N N . LYS A 1 74 ? 0.614 -4.846 -12.028 1.00 97.31 74 LYS A N 1
ATOM 585 C CA . LYS A 1 74 ? 0.824 -5.910 -13.007 1.00 97.31 74 LYS A CA 1
ATOM 586 C C . LYS A 1 74 ? -0.094 -5.755 -14.222 1.00 97.31 74 LYS A C 1
ATOM 588 O O . LYS A 1 74 ? 0.384 -5.846 -15.347 1.00 97.31 74 LYS A O 1
ATOM 593 N N . ASP A 1 75 ? -1.382 -5.504 -14.010 1.00 97.25 75 ASP A N 1
ATOM 594 C CA . ASP A 1 75 ? -2.371 -5.439 -15.093 1.00 97.25 75 ASP A CA 1
ATOM 595 C C . ASP A 1 75 ? -2.262 -4.165 -15.933 1.00 97.25 75 ASP A C 1
ATOM 597 O O . ASP A 1 75 ? -2.444 -4.212 -17.151 1.00 97.25 75 ASP A O 1
ATOM 601 N N . ASN A 1 76 ? -1.955 -3.033 -15.298 1.00 97.38 76 ASN A N 1
ATOM 602 C CA . A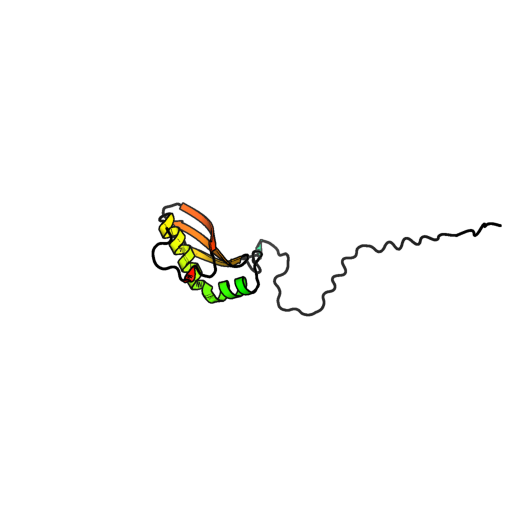SN A 1 76 ? -1.942 -1.734 -15.969 1.00 97.38 76 ASN A CA 1
ATOM 603 C C . ASN A 1 76 ? -0.578 -1.368 -16.557 1.00 97.38 76 ASN A C 1
ATOM 605 O O . ASN A 1 76 ? -0.520 -0.700 -17.589 1.00 97.38 76 ASN A O 1
ATOM 609 N N . PHE A 1 77 ? 0.515 -1.819 -15.936 1.00 97.06 77 PHE A N 1
ATOM 610 C CA . PHE A 1 77 ? 1.873 -1.452 -16.352 1.00 97.06 77 PHE A CA 1
ATOM 611 C C . PHE A 1 77 ? 2.744 -2.649 -16.737 1.00 97.06 77 PHE A C 1
ATOM 613 O O . PHE A 1 77 ? 3.851 -2.452 -17.228 1.00 97.06 77 PHE A O 1
ATOM 620 N N . GLY A 1 78 ? 2.280 -3.886 -16.528 1.00 97.50 78 GLY A N 1
ATOM 621 C CA . GLY A 1 78 ? 3.100 -5.077 -16.757 1.00 97.50 78 GLY A CA 1
ATOM 622 C C . GLY A 1 78 ? 4.247 -5.223 -15.756 1.00 97.50 78 GLY A C 1
ATOM 623 O O . GLY A 1 78 ? 5.196 -5.948 -16.040 1.00 97.50 78 GLY A O 1
ATOM 624 N N . LEU A 1 79 ? 4.179 -4.536 -14.609 1.00 98.25 79 LEU A N 1
ATOM 625 C CA . LEU A 1 79 ? 5.263 -4.466 -13.631 1.00 98.25 79 LEU A CA 1
ATOM 626 C C . LEU A 1 79 ? 4.981 -5.331 -12.409 1.00 98.25 79 LEU A C 1
ATOM 628 O O . LEU A 1 79 ? 3.890 -5.291 -11.831 1.00 98.25 79 LEU A O 1
ATOM 632 N N . LYS A 1 80 ? 5.996 -6.070 -11.965 1.00 98.44 80 LYS A N 1
ATOM 633 C CA . LYS A 1 80 ? 5.961 -6.776 -10.689 1.00 98.44 80 LYS A CA 1
ATOM 634 C C . LYS A 1 80 ? 6.395 -5.841 -9.563 1.00 98.44 80 LYS A C 1
ATOM 636 O O . LYS A 1 80 ? 7.578 -5.575 -9.373 1.00 98.44 80 LYS A O 1
ATOM 641 N N . VAL A 1 81 ? 5.427 -5.402 -8.771 1.00 98.69 81 VAL A N 1
ATOM 642 C CA . VAL A 1 81 ? 5.670 -4.630 -7.547 1.00 98.69 81 VAL A CA 1
ATOM 643 C C . VAL A 1 81 ? 5.430 -5.492 -6.309 1.00 98.69 81 VAL A C 1
ATOM 645 O O . VAL A 1 81 ? 4.847 -6.573 -6.399 1.00 98.69 81 VAL A O 1
ATOM 648 N N . LYS A 1 82 ? 5.880 -5.014 -5.150 1.00 98.75 82 LYS A N 1
ATOM 649 C CA . LYS A 1 82 ? 5.613 -5.607 -3.840 1.00 98.75 82 LYS A CA 1
ATOM 650 C C . LYS A 1 82 ? 4.974 -4.572 -2.929 1.00 98.75 82 LYS A C 1
ATOM 652 O O . LYS A 1 82 ? 5.528 -3.484 -2.772 1.00 98.75 82 LYS A O 1
ATOM 657 N N . ALA A 1 83 ? 3.859 -4.908 -2.295 1.00 98.69 83 ALA A N 1
ATOM 658 C CA . ALA A 1 83 ? 3.262 -4.035 -1.296 1.00 98.69 83 ALA A CA 1
ATOM 659 C C . ALA A 1 83 ? 4.185 -3.899 -0.069 1.00 98.69 83 ALA A C 1
ATOM 661 O O . ALA A 1 83 ? 4.696 -4.884 0.472 1.00 98.69 83 ALA A O 1
ATOM 662 N N . THR A 1 84 ? 4.423 -2.662 0.361 1.00 98.56 84 THR A N 1
ATOM 663 C CA . THR A 1 84 ? 5.283 -2.313 1.501 1.00 98.56 84 THR A CA 1
ATOM 664 C C . THR A 1 84 ? 4.481 -1.804 2.693 1.00 98.56 84 THR A C 1
ATOM 666 O O . THR A 1 84 ? 4.895 -2.015 3.834 1.00 98.56 84 THR A O 1
ATOM 669 N N . ASN A 1 85 ? 3.317 -1.191 2.456 1.00 98.56 85 ASN A N 1
ATOM 670 C CA . ASN A 1 85 ? 2.405 -0.757 3.509 1.00 98.56 85 ASN A CA 1
ATOM 671 C C . ASN A 1 85 ? 0.948 -0.722 3.020 1.00 98.56 85 ASN A C 1
ATOM 673 O O . ASN A 1 85 ? 0.692 -0.502 1.839 1.00 98.56 85 ASN A O 1
ATOM 677 N N . VAL A 1 86 ? 0.003 -0.902 3.942 1.00 98.62 86 VAL A N 1
ATOM 678 C CA . VAL A 1 86 ? -1.438 -0.745 3.706 1.00 98.62 86 VAL A CA 1
ATOM 679 C C . VAL A 1 86 ? -2.028 0.005 4.891 1.00 98.62 86 VAL A C 1
ATOM 681 O O . VAL A 1 86 ? -1.951 -0.470 6.027 1.00 98.62 86 VAL A O 1
ATOM 684 N N . VAL A 1 87 ? -2.609 1.171 4.627 1.00 98.62 87 VAL A N 1
ATOM 685 C CA . VAL A 1 87 ? -3.151 2.075 5.653 1.00 98.62 87 VAL A CA 1
ATOM 686 C C . VAL A 1 87 ? -4.532 2.576 5.250 1.00 98.62 87 VAL A C 1
ATOM 688 O O . VAL A 1 87 ? -4.872 2.579 4.071 1.00 98.62 87 VAL A O 1
ATOM 691 N N . GLY A 1 88 ? -5.339 3.002 6.223 1.00 98.56 88 GLY A N 1
ATOM 692 C CA . GLY A 1 88 ? -6.553 3.758 5.911 1.00 98.56 88 GLY A CA 1
ATOM 693 C C . GLY A 1 88 ? -6.181 5.116 5.311 1.00 98.56 88 GLY A C 1
ATOM 694 O O . GLY A 1 88 ? -5.174 5.698 5.719 1.00 98.56 88 GLY A O 1
ATOM 695 N N . LYS A 1 89 ? -6.978 5.616 4.370 1.00 98.38 89 LYS A N 1
ATOM 696 C CA . LYS A 1 89 ? -6.857 6.972 3.818 1.00 98.38 89 LYS A CA 1
ATOM 697 C C . LYS A 1 89 ? -8.242 7.479 3.448 1.00 98.38 89 LYS A C 1
ATOM 699 O O . LYS A 1 89 ? -8.959 6.787 2.732 1.00 98.38 89 LYS A O 1
ATOM 704 N N . ASP A 1 90 ? -8.583 8.677 3.905 1.00 97.56 90 ASP A N 1
ATOM 705 C CA . ASP A 1 90 ? -9.920 9.253 3.777 1.00 97.56 90 ASP A CA 1
ATOM 706 C C . ASP A 1 90 ? -10.975 8.244 4.291 1.00 97.56 90 ASP A C 1
ATOM 708 O O . ASP A 1 90 ? -10.863 7.774 5.427 1.00 97.56 90 ASP A O 1
ATOM 712 N N . ASP A 1 91 ? -11.945 7.852 3.469 1.00 97.56 91 ASP A N 1
ATOM 713 C CA . ASP A 1 91 ? -12.944 6.812 3.753 1.00 97.56 91 ASP A CA 1
ATOM 714 C C . ASP A 1 91 ? -12.554 5.413 3.213 1.00 97.56 91 ASP A C 1
ATOM 716 O O . ASP A 1 91 ? -13.322 4.451 3.337 1.00 97.56 91 ASP A O 1
ATOM 720 N N . GLY A 1 92 ? -11.355 5.276 2.636 1.00 98.06 92 GLY A N 1
ATOM 721 C CA . GLY A 1 92 ? -10.855 4.092 1.936 1.00 98.06 92 GLY A CA 1
ATOM 722 C C . GLY A 1 92 ? -9.505 3.577 2.449 1.00 98.06 92 GLY A C 1
ATOM 723 O O . GLY A 1 92 ? -9.177 3.647 3.634 1.00 98.06 92 GLY A O 1
ATOM 724 N N . VAL A 1 93 ? -8.718 2.994 1.548 1.00 98.62 93 VAL A N 1
ATOM 725 C CA . VAL A 1 93 ? -7.429 2.354 1.848 1.00 98.62 93 VAL A CA 1
ATOM 726 C C . VAL A 1 93 ? -6.377 2.842 0.861 1.00 98.62 93 VAL A C 1
ATOM 728 O O . VAL A 1 93 ? -6.672 3.049 -0.307 1.00 98.62 93 VAL A O 1
ATOM 731 N N . GLU A 1 94 ? -5.133 3.003 1.296 1.00 98.81 94 GLU A N 1
ATOM 732 C CA . GLU A 1 94 ? -4.000 3.274 0.415 1.00 98.81 94 GLU A CA 1
ATOM 733 C C . GLU A 1 94 ? -2.955 2.163 0.531 1.00 98.81 94 GLU A C 1
ATOM 735 O O . GLU A 1 94 ? -2.540 1.782 1.632 1.00 98.81 94 GLU A O 1
ATOM 740 N N . VAL A 1 95 ? -2.537 1.638 -0.622 1.00 98.81 95 VAL A N 1
ATOM 741 C CA . VAL A 1 95 ? -1.511 0.597 -0.732 1.00 98.81 95 VAL A CA 1
ATOM 742 C C . VAL A 1 95 ? -0.229 1.222 -1.256 1.00 98.81 95 VAL A C 1
ATOM 744 O O . VAL A 1 95 ? -0.199 1.733 -2.372 1.00 98.81 95 VAL A O 1
ATOM 747 N N . TYR A 1 96 ? 0.836 1.155 -0.465 1.00 98.81 96 TYR A N 1
ATOM 748 C CA . TYR A 1 96 ? 2.182 1.544 -0.871 1.00 98.81 96 TYR A CA 1
ATOM 749 C C . TYR A 1 96 ? 2.899 0.343 -1.466 1.00 98.81 96 TYR A C 1
ATOM 751 O O . TYR A 1 96 ? 2.829 -0.759 -0.916 1.00 98.81 96 TYR A O 1
ATOM 759 N N . VAL A 1 97 ? 3.609 0.558 -2.568 1.00 98.81 97 VAL A N 1
ATOM 760 C CA . VAL A 1 97 ? 4.331 -0.488 -3.288 1.00 98.81 97 VAL A CA 1
ATOM 761 C C . VAL A 1 97 ? 5.759 -0.066 -3.601 1.00 98.81 97 VAL A C 1
ATOM 763 O O . VAL A 1 97 ? 6.055 1.114 -3.798 1.00 98.81 97 VAL A O 1
ATOM 766 N N . HIS A 1 98 ? 6.629 -1.061 -3.696 1.00 98.81 98 HIS A N 1
ATOM 767 C CA . HIS A 1 98 ? 7.981 -0.943 -4.209 1.00 98.81 98 HIS A CA 1
ATOM 768 C C . HIS A 1 98 ? 8.116 -1.764 -5.491 1.00 98.81 98 HIS A C 1
ATOM 770 O O . HIS A 1 98 ? 7.716 -2.930 -5.528 1.00 98.81 98 HIS A O 1
ATOM 776 N N . CYS A 1 99 ? 8.674 -1.163 -6.535 1.00 98.75 99 CYS A N 1
ATOM 777 C CA . CYS A 1 99 ? 9.020 -1.835 -7.777 1.00 98.75 99 CYS A CA 1
ATOM 778 C C . CYS A 1 99 ? 10.532 -2.000 -7.854 1.00 98.75 99 CYS A C 1
ATOM 780 O O . CYS A 1 99 ? 11.263 -1.030 -7.667 1.00 98.75 99 CYS A O 1
ATOM 782 N N . GLU A 1 100 ? 10.964 -3.207 -8.195 1.00 98.25 100 GLU A N 1
ATOM 783 C CA . GLU A 1 100 ? 12.326 -3.521 -8.614 1.00 98.25 100 GLU A CA 1
ATOM 784 C C . GLU A 1 100 ? 12.216 -4.617 -9.678 1.00 98.25 100 GLU A C 1
ATOM 786 O O . GLU A 1 100 ? 12.275 -5.813 -9.388 1.00 98.25 100 GLU A O 1
ATOM 791 N N . ASP A 1 101 ? 11.931 -4.203 -10.913 1.00 98.38 101 ASP A N 1
ATOM 792 C CA . ASP A 1 101 ? 11.585 -5.115 -12.003 1.00 98.38 101 ASP A CA 1
ATOM 793 C C . ASP A 1 101 ? 12.184 -4.627 -13.327 1.00 98.38 101 ASP A C 1
ATOM 795 O O . ASP A 1 101 ? 12.041 -3.462 -13.686 1.00 98.38 101 ASP A O 1
ATOM 799 N N . HIS A 1 102 ? 12.901 -5.500 -14.041 1.00 94.75 102 HIS A N 1
ATOM 800 C CA . HIS A 1 102 ? 13.563 -5.196 -15.324 1.00 94.75 102 HIS A CA 1
ATOM 801 C C . HIS A 1 102 ? 14.414 -3.902 -15.345 1.00 94.75 102 HIS A C 1
ATOM 803 O O . HIS A 1 102 ? 14.518 -3.229 -16.368 1.00 94.75 102 HIS A O 1
ATOM 809 N N . GLY A 1 103 ? 15.043 -3.543 -14.220 1.00 96.75 103 GLY A N 1
ATOM 810 C CA . GLY A 1 103 ? 15.841 -2.314 -14.092 1.00 96.75 103 GLY A CA 1
ATOM 811 C C . GLY A 1 103 ? 15.026 -1.044 -13.814 1.00 96.75 103 GLY A C 1
ATOM 812 O O . GLY A 1 103 ? 15.600 0.041 -13.748 1.00 96.75 103 GLY A O 1
ATOM 813 N N . ILE A 1 104 ? 13.710 -1.162 -13.619 1.00 98.12 104 ILE A N 1
ATOM 814 C CA . ILE A 1 104 ? 12.819 -0.080 -13.196 1.00 98.12 104 ILE A CA 1
ATOM 815 C C . ILE A 1 104 ? 12.664 -0.143 -11.674 1.00 98.12 104 ILE A C 1
ATOM 817 O O . ILE A 1 104 ? 12.208 -1.152 -11.129 1.00 98.12 104 ILE A O 1
ATOM 821 N N . VAL A 1 105 ? 13.023 0.954 -10.999 1.00 98.44 105 VAL A N 1
ATOM 822 C CA . VAL A 1 105 ? 12.970 1.069 -9.536 1.00 98.44 105 VAL A CA 1
ATOM 823 C C . VAL A 1 105 ? 12.179 2.302 -9.125 1.00 98.44 105 VAL A C 1
ATOM 825 O O . VAL A 1 105 ? 12.524 3.420 -9.505 1.00 98.44 105 VAL A O 1
ATOM 828 N N . PHE A 1 106 ? 11.128 2.108 -8.329 1.00 98.62 106 PHE A N 1
ATOM 829 C CA . PHE A 1 106 ? 10.359 3.207 -7.743 1.00 98.62 106 PHE A CA 1
ATOM 830 C C . PHE A 1 106 ? 9.606 2.777 -6.483 1.00 98.62 106 PHE A C 1
ATOM 832 O O . PHE A 1 106 ? 9.416 1.591 -6.215 1.00 98.62 106 PHE A O 1
ATOM 839 N N . ASN A 1 107 ? 9.130 3.770 -5.733 1.00 98.56 107 ASN A N 1
ATOM 840 C CA . ASN A 1 107 ? 8.054 3.604 -4.762 1.00 98.56 107 ASN A CA 1
ATOM 841 C C . ASN A 1 107 ? 6.837 4.396 -5.244 1.00 98.56 107 ASN A C 1
ATOM 843 O O . ASN A 1 107 ? 6.992 5.482 -5.803 1.00 98.56 107 ASN A O 1
ATOM 847 N N . ALA A 1 108 ? 5.644 3.853 -5.036 1.00 98.56 108 ALA A N 1
ATOM 848 C CA . ALA A 1 108 ? 4.382 4.493 -5.394 1.00 98.56 108 ALA A CA 1
ATOM 849 C C . ALA A 1 108 ? 3.297 4.129 -4.376 1.00 98.56 108 ALA A C 1
ATOM 851 O O . ALA A 1 108 ? 3.491 3.241 -3.542 1.00 98.56 108 ALA A O 1
ATOM 852 N N . SER A 1 109 ? 2.150 4.798 -4.460 1.00 98.50 109 SE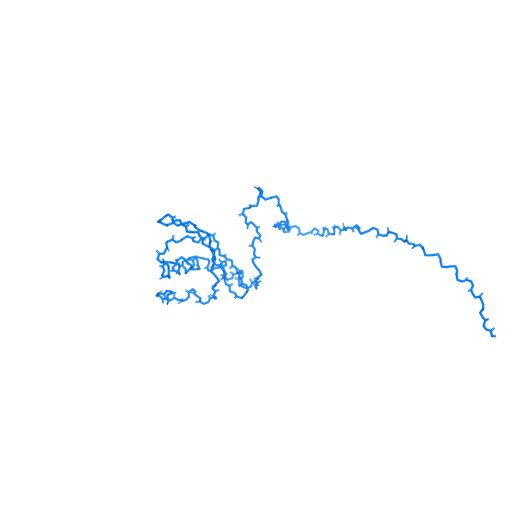R A N 1
ATOM 853 C CA . SER A 1 109 ? 0.955 4.434 -3.707 1.00 98.50 109 SER A CA 1
ATOM 854 C C . SER A 1 109 ? -0.290 4.443 -4.588 1.00 98.50 109 SER A C 1
ATOM 856 O O . SER A 1 109 ? -0.321 5.087 -5.639 1.00 98.50 109 SER A O 1
ATOM 858 N N . LEU A 1 110 ? -1.301 3.682 -4.172 1.00 98.19 110 LEU A N 1
ATOM 859 C CA . LEU A 1 110 ? -2.581 3.547 -4.857 1.00 98.19 110 LEU A CA 1
ATOM 860 C C . LEU A 1 110 ? -3.726 3.667 -3.839 1.00 98.19 110 LEU A C 1
ATOM 862 O O . LEU A 1 110 ? -3.883 2.760 -3.014 1.00 98.19 110 LEU A O 1
ATOM 866 N N . PRO A 1 111 ? -4.531 4.746 -3.878 1.00 98.00 111 PRO A N 1
ATOM 867 C CA . PRO A 1 111 ? -5.769 4.814 -3.116 1.00 98.00 111 PRO A CA 1
ATOM 868 C C . PRO A 1 111 ? -6.827 3.889 -3.736 1.00 98.00 111 PRO A C 1
ATOM 870 O O . PRO A 1 111 ? -6.984 3.827 -4.955 1.00 98.00 111 PRO A O 1
ATOM 873 N N . LEU A 1 112 ? -7.558 3.180 -2.885 1.00 97.31 112 LEU A N 1
ATOM 874 C CA . LEU A 1 112 ? -8.571 2.190 -3.224 1.00 97.31 112 LEU A CA 1
ATOM 875 C C . LEU A 1 112 ? -9.795 2.369 -2.324 1.00 97.31 112 LEU A C 1
ATOM 877 O O . LEU A 1 112 ? -9.681 2.619 -1.122 1.00 97.31 112 LEU A O 1
ATOM 881 N N . TYR A 1 113 ? -10.977 2.169 -2.898 1.00 97.06 113 TYR A N 1
ATOM 882 C CA . TYR A 1 113 ? -12.206 2.043 -2.124 1.00 97.06 113 TYR A CA 1
ATOM 883 C C . TYR A 1 113 ? -12.230 0.722 -1.340 1.00 97.06 113 TYR A C 1
ATOM 885 O O . TYR A 1 113 ? -11.557 -0.252 -1.692 1.00 97.06 113 TYR A O 1
ATOM 893 N N . LYS A 1 114 ? -13.026 0.673 -0.263 1.00 96.88 114 LYS A N 1
ATOM 894 C CA . LYS A 1 114 ? -13.137 -0.506 0.619 1.00 96.88 114 LYS A CA 1
ATOM 895 C C . LYS A 1 114 ? -13.604 -1.767 -0.121 1.00 96.88 114 LYS A C 1
ATOM 897 O O . LYS A 1 114 ? -13.230 -2.872 0.260 1.00 96.88 114 LYS A O 1
ATOM 902 N N . ASP A 1 115 ? -14.395 -1.612 -1.176 1.00 95.50 115 ASP A N 1
ATOM 903 C CA . ASP A 1 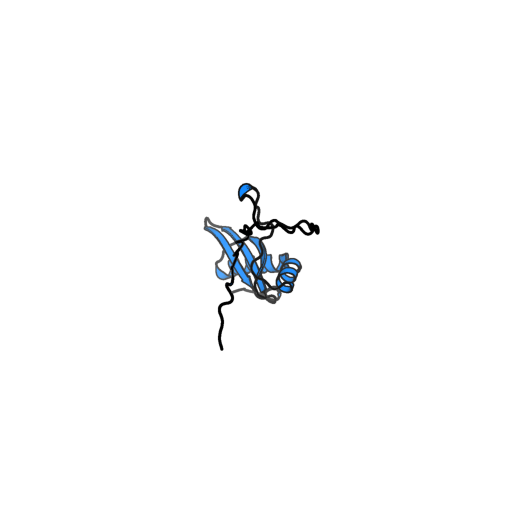115 ? -14.955 -2.696 -1.985 1.00 95.50 115 ASP A CA 1
ATOM 904 C C . ASP A 1 115 ? -13.985 -3.264 -3.036 1.00 95.50 115 ASP A C 1
ATOM 906 O O . ASP A 1 115 ? -14.271 -4.320 -3.605 1.00 95.50 115 ASP A O 1
ATOM 910 N N . ALA A 1 116 ? -12.808 -2.658 -3.238 1.00 94.12 116 ALA A N 1
ATOM 911 C CA . ALA A 1 116 ? -11.802 -3.138 -4.191 1.00 94.12 116 ALA A CA 1
ATOM 912 C C . ALA A 1 116 ? -11.346 -4.585 -3.908 1.00 94.12 116 ALA A C 1
ATOM 914 O O . ALA A 1 116 ? -10.975 -5.316 -4.823 1.00 94.12 116 ALA A O 1
ATOM 915 N N . ILE A 1 117 ? -11.451 -5.052 -2.657 1.00 93.06 117 ILE A N 1
ATOM 916 C CA . ILE A 1 117 ? -11.177 -6.450 -2.273 1.00 93.06 117 ILE A CA 1
ATOM 917 C C . ILE A 1 117 ? -12.132 -7.466 -2.919 1.00 93.06 117 ILE A C 1
ATOM 919 O O . ILE A 1 117 ? -11.848 -8.665 -2.935 1.00 93.06 117 ILE A O 1
ATOM 923 N N . HIS A 1 118 ? -13.282 -7.015 -3.419 1.00 91.44 118 HIS A N 1
ATOM 924 C CA . HIS A 1 118 ? -14.269 -7.853 -4.096 1.00 91.44 118 HIS A CA 1
ATOM 925 C C . HIS A 1 118 ? -14.085 -7.874 -5.615 1.00 91.44 118 HIS A C 1
ATOM 927 O O . HIS A 1 118 ? -14.758 -8.660 -6.291 1.00 91.44 118 HIS A O 1
ATOM 933 N N . GLN A 1 1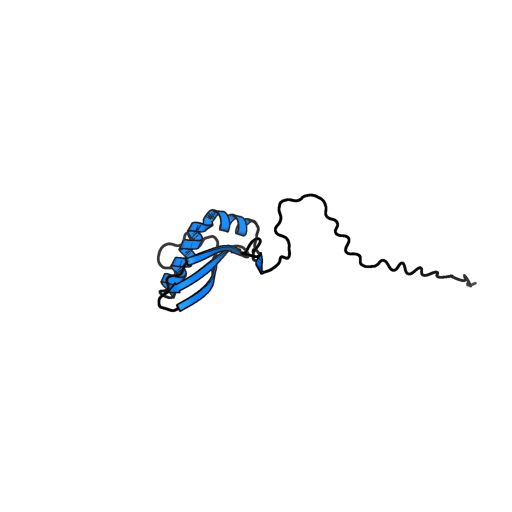19 ? -13.177 -7.055 -6.154 1.00 86.06 119 GLN A N 1
ATOM 934 C CA . GLN A 1 119 ? -12.891 -7.031 -7.578 1.00 86.06 119 GLN A CA 1
ATOM 935 C C . GLN A 1 119 ? -12.284 -8.369 -8.014 1.00 86.06 119 GLN A C 1
ATOM 937 O O . GLN A 1 119 ? -11.346 -8.896 -7.413 1.00 86.06 119 GLN A O 1
ATOM 942 N N . LYS A 1 120 ? -12.868 -8.950 -9.063 1.00 83.06 120 LYS A N 1
ATOM 943 C CA . LYS A 1 120 ? -12.423 -10.204 -9.673 1.00 83.06 120 LYS A CA 1
ATOM 944 C C . LYS A 1 120 ? -12.035 -9.939 -11.118 1.00 83.06 120 LYS A C 1
ATOM 946 O O . LYS A 1 120 ? -12.758 -9.247 -11.827 1.00 83.06 120 LYS A O 1
ATOM 9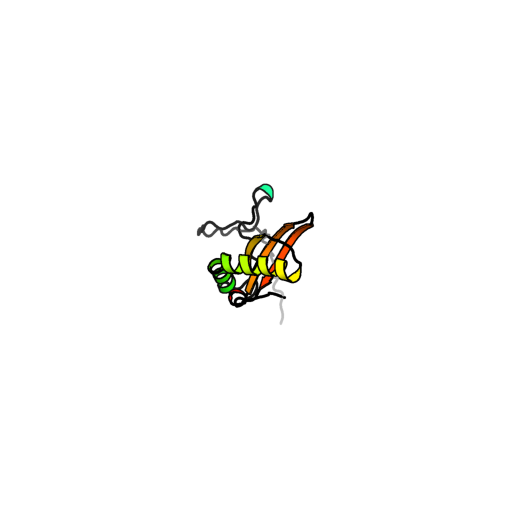51 N N . GLY A 1 121 ? -10.957 -10.571 -11.569 1.00 82.12 121 GLY A N 1
ATOM 952 C CA . GLY A 1 121 ? -10.467 -10.425 -12.937 1.00 82.12 121 GLY A CA 1
ATOM 953 C C . GLY A 1 121 ? -9.454 -9.293 -13.075 1.00 82.12 121 GLY A C 1
ATOM 954 O O . GLY A 1 121 ? -8.785 -8.943 -12.107 1.00 82.12 121 GLY A O 1
ATOM 955 N N . SER A 1 122 ? -9.307 -8.784 -14.298 1.00 85.88 122 SER A N 1
ATOM 956 C CA . SER A 1 122 ? -8.331 -7.737 -14.606 1.00 85.88 122 SER A CA 1
ATOM 957 C C . SER A 1 122 ? -8.699 -6.408 -13.940 1.00 85.88 122 SER A C 1
ATOM 959 O O . SER A 1 122 ? -9.872 -6.036 -13.895 1.00 85.88 122 SER A O 1
ATOM 961 N N . MET A 1 123 ? -7.680 -5.698 -13.458 1.00 88.94 123 MET A N 1
ATOM 962 C CA . MET A 1 123 ? -7.769 -4.345 -12.891 1.00 88.94 123 MET A CA 1
ATOM 963 C C . MET A 1 123 ? -7.589 -3.236 -13.947 1.00 88.94 123 MET A C 1
ATOM 965 O O . MET A 1 123 ? -7.277 -2.100 -13.585 1.00 88.94 123 MET A O 1
ATOM 969 N N . ARG A 1 124 ? -7.682 -3.583 -15.235 1.00 83.81 124 ARG A N 1
ATOM 970 C CA . ARG A 1 124 ? -7.479 -2.679 -16.373 1.00 83.81 124 ARG A CA 1
ATOM 971 C C . ARG A 1 124 ? -8.781 -2.021 -16.829 1.00 83.81 124 ARG A C 1
ATOM 973 O O . ARG A 1 124 ? -9.838 -2.680 -16.720 1.00 83.81 124 ARG A O 1
#

InterPro domains:
  IPR012873 Protein of unknown function DUF1672 [PF07901] (29-116)